Protein AF-A0A1B6JFP0-F1 (afdb_monomer_lite)

Radius of gyration: 13.02 Å; chains: 1; bounding box: 39×22×33 Å

Foldseek 3Di:
DADQALLQVRHHDDVLLLVLLVLLQLADLVLLLVLLQQLLCCVVVVHDRPLVVLCVSCVVSVDDSVSSVSNSVSSNSSVVSCVVSVPQLVRQLVVCVVSPHDSSSSNSNSVSD

Structure (mmCIF, N/CA/C/O backbone):
data_AF-A0A1B6JFP0-F1
#
_entry.id   AF-A0A1B6JFP0-F1
#
loop_
_atom_site.group_PDB
_atom_site.id
_atom_site.type_symbol
_atom_site.label_atom_id
_atom_site.label_alt_id
_atom_site.label_comp_id
_atom_site.label_asym_id
_atom_site.label_entity_id
_atom_site.label_seq_id
_atom_site.pdbx_PDB_ins_code
_atom_site.Cartn_x
_atom_site.Cartn_y
_atom_site.Cartn_z
_atom_site.occupancy
_atom_site.B_iso_or_equiv
_atom_site.auth_seq_id
_atom_site.auth_comp_id
_atom_site.auth_asym_id
_atom_site.auth_atom_id
_atom_site.pdbx_PDB_model_num
ATOM 1 N N . GLN A 1 1 ? 24.710 2.750 -1.574 1.00 44.94 1 GLN A N 1
ATOM 2 C CA . GLN A 1 1 ? 24.205 2.320 -2.895 1.00 44.94 1 GLN A CA 1
ATOM 3 C C . GLN A 1 1 ? 22.719 2.639 -2.912 1.00 44.94 1 GLN A C 1
ATOM 5 O O . GLN A 1 1 ? 22.019 2.133 -2.048 1.00 44.94 1 GLN A O 1
ATOM 10 N N . LYS A 1 2 ? 22.267 3.573 -3.759 1.00 53.44 2 LYS A N 1
ATOM 11 C CA . LYS A 1 2 ? 20.852 3.978 -3.807 1.00 53.44 2 LYS A CA 1
ATOM 12 C C . LYS A 1 2 ? 20.028 2.838 -4.404 1.00 53.44 2 LYS A C 1
ATOM 14 O O . LYS A 1 2 ? 20.329 2.410 -5.519 1.00 53.44 2 LYS A O 1
ATOM 19 N N . MET A 1 3 ? 19.068 2.314 -3.647 1.00 70.19 3 MET A N 1
ATOM 20 C CA . MET A 1 3 ? 18.131 1.314 -4.155 1.00 70.19 3 MET A CA 1
ATOM 21 C C . MET A 1 3 ? 17.095 2.052 -5.001 1.00 70.19 3 MET A C 1
ATOM 23 O O . MET A 1 3 ? 16.380 2.913 -4.499 1.00 70.19 3 MET A O 1
ATOM 27 N N . ARG A 1 4 ? 17.078 1.763 -6.301 1.00 81.12 4 ARG A N 1
ATOM 28 C CA . ARG A 1 4 ? 16.102 2.322 -7.238 1.00 81.12 4 ARG A CA 1
ATOM 29 C C . ARG A 1 4 ? 14.923 1.371 -7.321 1.00 81.12 4 ARG A C 1
ATOM 31 O O . ARG A 1 4 ? 15.130 0.193 -7.600 1.00 81.12 4 ARG A O 1
ATOM 38 N N . PHE A 1 5 ? 13.723 1.888 -7.096 1.00 88.88 5 PHE A N 1
ATOM 39 C CA . PHE A 1 5 ? 12.496 1.104 -7.133 1.00 88.88 5 PHE A CA 1
ATOM 40 C C . PHE A 1 5 ? 11.672 1.489 -8.354 1.00 88.88 5 PHE A C 1
ATOM 42 O O . PHE A 1 5 ? 11.393 2.666 -8.595 1.00 88.88 5 PHE A O 1
ATOM 49 N N . ARG A 1 6 ? 11.245 0.493 -9.123 1.00 87.88 6 ARG A N 1
ATOM 50 C CA . ARG A 1 6 ? 10.376 0.663 -10.284 1.00 87.88 6 ARG A CA 1
ATOM 51 C C . ARG A 1 6 ? 9.024 1.228 -9.887 1.00 87.88 6 ARG A C 1
ATOM 53 O O . ARG A 1 6 ? 8.510 2.073 -10.614 1.00 87.88 6 ARG A O 1
ATOM 60 N N . PHE A 1 7 ? 8.483 0.866 -8.718 1.00 90.12 7 PHE A N 1
ATOM 61 C CA . PHE A 1 7 ? 7.239 1.484 -8.235 1.00 90.12 7 PHE A CA 1
ATOM 62 C C . PHE A 1 7 ? 7.399 2.981 -7.929 1.00 90.12 7 PHE A C 1
ATOM 64 O O . PHE A 1 7 ? 6.408 3.700 -7.906 1.00 90.12 7 PHE A O 1
ATOM 71 N N . CYS A 1 8 ? 8.633 3.471 -7.775 1.00 89.12 8 CYS A N 1
ATOM 72 C CA . CYS A 1 8 ? 8.974 4.890 -7.657 1.00 89.12 8 CYS A CA 1
ATOM 73 C C . CYS A 1 8 ? 9.480 5.510 -8.975 1.00 89.12 8 CYS A C 1
ATOM 75 O O . CYS A 1 8 ? 9.954 6.645 -8.959 1.00 89.12 8 CYS A O 1
ATOM 77 N N . GLY A 1 9 ? 9.399 4.804 -10.109 1.00 87.06 9 GLY A N 1
ATOM 78 C CA . GLY A 1 9 ? 9.883 5.291 -11.406 1.00 87.06 9 GLY A CA 1
ATOM 79 C C . GLY A 1 9 ? 11.407 5.292 -11.516 1.00 87.06 9 GLY A C 1
ATOM 80 O O . GLY A 1 9 ? 11.990 6.280 -11.954 1.00 87.06 9 GLY A O 1
ATOM 81 N N . ASP A 1 10 ? 12.048 4.219 -11.039 1.00 87.62 10 ASP A N 1
ATOM 82 C CA . ASP A 1 10 ? 13.509 4.078 -10.921 1.00 87.62 10 ASP A CA 1
ATOM 83 C C . ASP A 1 10 ? 14.159 5.116 -9.978 1.00 87.62 10 ASP A C 1
ATOM 85 O O . ASP A 1 10 ? 15.374 5.344 -10.008 1.00 87.62 10 ASP A O 1
ATOM 89 N N . GLY A 1 11 ? 13.349 5.731 -9.111 1.00 85.62 11 GLY A N 1
ATOM 90 C CA . GLY A 1 11 ? 13.771 6.633 -8.042 1.00 85.62 11 GLY A CA 1
ATOM 91 C C . GLY A 1 11 ? 14.004 5.927 -6.704 1.00 85.62 11 GLY A C 1
ATOM 92 O O . GLY A 1 11 ? 13.738 4.734 -6.550 1.00 85.62 11 GLY A O 1
ATOM 93 N N . ASP A 1 12 ? 14.498 6.682 -5.722 1.00 87.69 12 ASP A N 1
ATOM 94 C CA . ASP A 1 12 ? 14.537 6.239 -4.325 1.00 87.69 12 ASP A CA 1
ATOM 95 C C . ASP A 1 12 ? 13.111 6.212 -3.736 1.00 87.69 12 ASP A C 1
ATOM 97 O O . ASP A 1 12 ? 12.255 7.022 -4.104 1.00 87.69 12 ASP A O 1
ATOM 101 N N . CYS A 1 13 ? 12.864 5.297 -2.795 1.00 88.12 13 CYS A N 1
ATOM 102 C CA . CYS A 1 13 ? 11.618 5.282 -2.027 1.00 88.12 13 CYS A CA 1
ATOM 103 C C . CYS A 1 13 ? 11.591 6.490 -1.072 1.00 88.12 13 CYS A C 1
ATOM 105 O O . CYS A 1 13 ? 12.572 6.691 -0.351 1.00 88.12 13 CYS A O 1
ATOM 107 N N . PRO A 1 14 ? 10.510 7.291 -1.030 1.00 89.56 14 PRO A N 1
ATOM 108 C CA . PRO A 1 14 ? 10.432 8.441 -0.134 1.00 89.56 14 PRO A CA 1
ATOM 109 C C . PRO A 1 14 ? 10.572 8.053 1.345 1.00 89.56 14 PRO A C 1
ATOM 111 O O . PRO A 1 14 ? 9.938 7.100 1.798 1.00 89.56 14 PRO A O 1
ATOM 114 N N . ASP A 1 15 ? 11.303 8.848 2.133 1.00 89.31 15 ASP A N 1
ATOM 115 C CA . ASP A 1 15 ? 11.527 8.573 3.564 1.00 89.31 15 ASP A CA 1
ATOM 116 C C . ASP A 1 15 ? 10.227 8.447 4.366 1.00 89.31 15 ASP A C 1
ATOM 118 O O . ASP A 1 15 ? 10.119 7.629 5.278 1.00 89.31 15 ASP A O 1
ATOM 122 N N . TRP A 1 16 ? 9.201 9.222 4.003 1.00 90.06 16 TRP A N 1
ATOM 123 C CA . TRP A 1 16 ? 7.901 9.151 4.665 1.00 90.06 16 TRP A CA 1
ATOM 124 C C . TRP A 1 16 ? 7.195 7.809 4.422 1.00 90.06 16 TRP A C 1
ATOM 126 O O . TRP A 1 16 ? 6.511 7.339 5.324 1.00 90.06 16 TRP A O 1
ATOM 136 N N . ILE A 1 17 ? 7.389 7.161 3.262 1.00 91.25 17 ILE A N 1
ATOM 137 C CA . ILE A 1 17 ? 6.887 5.800 3.007 1.00 91.25 17 ILE A CA 1
ATOM 138 C C . ILE A 1 17 ? 7.638 4.814 3.890 1.00 91.25 17 ILE A C 1
ATOM 140 O O . ILE A 1 17 ? 7.004 3.999 4.555 1.00 91.25 17 ILE A O 1
ATOM 144 N N . LEU A 1 18 ? 8.971 4.924 3.934 1.00 90.06 18 LEU A N 1
ATOM 145 C CA . LEU A 1 18 ? 9.825 4.064 4.754 1.00 90.06 18 LEU A CA 1
ATOM 146 C C . LEU A 1 18 ? 9.444 4.140 6.239 1.00 90.06 18 LEU A C 1
ATOM 148 O O . LEU A 1 18 ? 9.356 3.112 6.909 1.00 90.06 18 LEU A O 1
ATOM 152 N N . ALA A 1 19 ? 9.128 5.338 6.736 1.00 89.31 19 ALA A N 1
ATOM 153 C CA . ALA A 1 19 ? 8.646 5.536 8.099 1.00 89.31 19 ALA A CA 1
ATOM 154 C C . ALA A 1 19 ? 7.320 4.800 8.372 1.00 89.31 19 ALA A C 1
ATOM 156 O O . ALA A 1 19 ? 7.140 4.255 9.463 1.00 89.31 19 ALA A O 1
ATOM 157 N N . GLN A 1 20 ? 6.415 4.719 7.386 1.00 89.75 20 GLN A N 1
ATOM 158 C CA . GLN A 1 20 ? 5.125 4.036 7.548 1.00 89.75 20 GLN A CA 1
ATOM 159 C C . GLN A 1 20 ? 5.213 2.510 7.520 1.00 89.75 20 GLN A C 1
ATOM 161 O O . GLN A 1 20 ? 4.280 1.847 7.969 1.00 89.75 20 GLN A O 1
ATOM 166 N N . ILE A 1 21 ? 6.315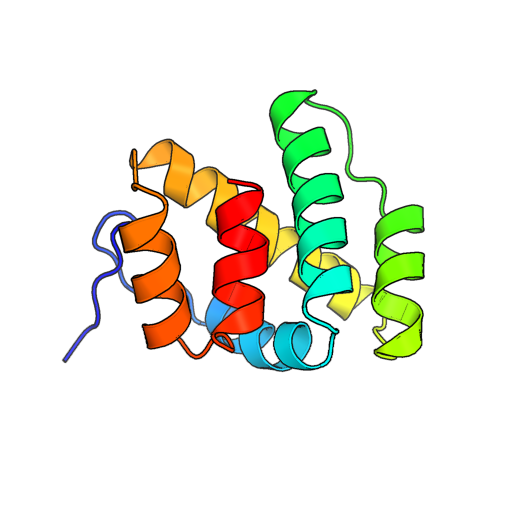 1.926 7.045 1.00 88.88 21 ILE A N 1
ATOM 167 C CA . ILE A 1 21 ? 6.471 0.465 6.966 1.00 88.88 21 ILE A CA 1
ATOM 168 C C . ILE A 1 21 ? 6.366 -0.173 8.351 1.00 88.88 21 ILE A C 1
ATOM 170 O O . ILE A 1 21 ? 5.648 -1.157 8.527 1.00 88.88 21 ILE A O 1
ATOM 174 N N . ASN A 1 22 ? 7.025 0.417 9.352 1.00 86.56 22 ASN A N 1
ATOM 175 C CA . ASN A 1 22 ? 6.975 -0.075 10.730 1.00 86.56 22 ASN A CA 1
ATOM 176 C C . ASN A 1 22 ? 5.564 0.022 11.320 1.00 86.56 22 ASN A C 1
ATOM 178 O O . ASN A 1 22 ? 5.117 -0.888 12.019 1.00 86.56 22 ASN A O 1
ATOM 182 N N . THR A 1 23 ? 4.841 1.096 11.004 1.00 89.88 23 THR A N 1
ATOM 183 C CA . THR A 1 23 ? 3.449 1.274 11.423 1.00 89.88 23 THR A CA 1
ATOM 184 C C . THR A 1 23 ? 2.565 0.204 10.787 1.00 89.88 23 THR A C 1
ATOM 186 O O . THR A 1 23 ? 1.901 -0.551 11.493 1.00 89.88 23 THR A O 1
ATOM 189 N N . LEU A 1 24 ? 2.642 0.043 9.465 1.00 88.25 24 LEU A N 1
ATOM 190 C CA . LEU A 1 24 ? 1.917 -0.971 8.697 1.00 88.25 24 LEU A CA 1
ATOM 191 C C . LEU A 1 24 ? 2.193 -2.405 9.171 1.00 88.25 24 LEU A C 1
ATOM 193 O O . LEU A 1 24 ? 1.269 -3.223 9.228 1.00 88.25 24 LEU A O 1
ATOM 197 N N . ALA A 1 25 ? 3.433 -2.703 9.562 1.00 88.25 25 ALA A N 1
ATOM 198 C CA . ALA A 1 25 ? 3.844 -4.010 10.069 1.00 88.25 25 ALA A CA 1
ATOM 199 C C . ALA A 1 25 ? 3.179 -4.392 11.407 1.00 88.25 25 ALA A C 1
ATOM 201 O O . ALA A 1 25 ? 3.094 -5.578 11.716 1.00 88.25 25 ALA A O 1
ATOM 202 N N . ARG A 1 26 ? 2.646 -3.427 12.177 1.00 90.06 26 ARG A N 1
ATOM 203 C CA . ARG A 1 26 ? 1.863 -3.699 13.404 1.00 90.06 26 ARG A CA 1
ATOM 204 C C . ARG A 1 26 ? 0.496 -4.324 13.111 1.00 90.06 26 ARG A C 1
ATOM 206 O O . ARG A 1 26 ? -0.125 -4.887 14.010 1.00 90.06 26 ARG A O 1
ATOM 213 N N . THR A 1 27 ? -0.006 -4.193 11.883 1.00 89.50 27 THR A N 1
ATOM 214 C CA . THR A 1 27 ? -1.280 -4.799 11.464 1.00 89.50 27 THR A CA 1
ATOM 215 C C . THR A 1 27 ? -1.079 -6.258 11.047 1.00 89.50 27 THR A C 1
ATOM 217 O O . THR A 1 27 ? 0.033 -6.669 10.734 1.00 89.50 27 THR A O 1
ATOM 220 N N . SER A 1 28 ? -2.139 -7.069 11.016 1.00 91.62 28 SER A N 1
ATOM 221 C CA . SER A 1 28 ? -2.049 -8.423 10.448 1.00 91.62 28 SER A CA 1
ATOM 222 C C . SER A 1 28 ? -2.062 -8.388 8.916 1.00 91.62 28 SER A C 1
ATOM 224 O O . SER A 1 28 ? -2.624 -7.472 8.315 1.00 91.62 28 SER A O 1
ATOM 226 N N . SER A 1 29 ? -1.529 -9.425 8.264 1.00 90.38 29 SER A N 1
ATOM 227 C CA . SER A 1 29 ? -1.545 -9.554 6.796 1.00 90.38 29 SER A CA 1
ATOM 228 C C . SER A 1 29 ? -2.968 -9.536 6.208 1.00 90.38 29 SER A C 1
ATOM 230 O O . SER A 1 29 ? -3.203 -8.971 5.139 1.00 90.38 29 SER A O 1
ATOM 232 N N . ILE A 1 30 ? -3.954 -10.067 6.942 1.00 92.94 30 ILE A N 1
ATOM 233 C CA . ILE A 1 30 ? -5.379 -10.002 6.574 1.00 92.94 30 ILE A CA 1
ATOM 234 C C . ILE A 1 30 ? -5.872 -8.550 6.572 1.00 92.94 30 ILE A C 1
ATOM 236 O O . ILE A 1 30 ? -6.516 -8.113 5.619 1.00 92.94 30 ILE A O 1
ATOM 240 N N . LYS A 1 31 ? -5.558 -7.784 7.622 1.00 92.88 31 LYS A N 1
ATOM 241 C CA . LYS A 1 31 ? -5.949 -6.372 7.729 1.00 92.88 31 LYS A CA 1
ATOM 242 C C . LYS A 1 31 ? -5.241 -5.508 6.699 1.00 92.88 31 LYS A C 1
ATOM 244 O O . LYS A 1 31 ? -5.889 -4.651 6.112 1.00 92.88 31 LYS A O 1
ATOM 249 N N . MET A 1 32 ? -3.967 -5.785 6.426 1.00 93.00 32 MET A N 1
ATOM 250 C CA . MET A 1 32 ? -3.227 -5.165 5.331 1.00 93.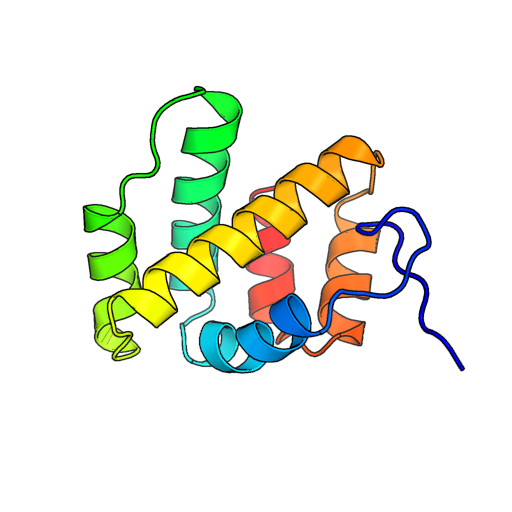00 32 MET A CA 1
ATOM 251 C C . MET A 1 32 ? -3.962 -5.353 4.000 1.00 93.00 32 MET A C 1
ATOM 253 O O . MET A 1 32 ? -4.227 -4.372 3.309 1.00 93.00 32 MET A O 1
ATOM 257 N N . LYS A 1 33 ? -4.379 -6.586 3.673 1.00 94.44 33 LYS A N 1
ATOM 258 C CA . LYS A 1 33 ? -5.164 -6.858 2.459 1.00 94.44 33 LYS A CA 1
ATOM 259 C C . LYS A 1 33 ? -6.456 -6.038 2.423 1.00 94.44 33 LYS A C 1
ATOM 261 O O . LYS A 1 33 ? -6.751 -5.408 1.413 1.00 94.44 33 LYS A O 1
ATOM 266 N N . LEU A 1 34 ? -7.221 -6.036 3.516 1.00 95.06 34 LEU A N 1
ATOM 267 C CA . LEU A 1 34 ? -8.493 -5.308 3.601 1.00 95.06 34 LEU A CA 1
ATOM 268 C C . LEU A 1 34 ? -8.298 -3.788 3.473 1.00 95.06 34 LEU A C 1
ATOM 270 O O . LEU A 1 34 ? -9.095 -3.130 2.812 1.00 95.06 34 LEU A O 1
ATOM 274 N N . LEU A 1 35 ? -7.238 -3.231 4.064 1.00 94.62 35 LEU A N 1
ATOM 275 C CA . LEU A 1 35 ? -6.876 -1.819 3.914 1.00 94.62 35 LEU A CA 1
ATOM 276 C C . LEU A 1 35 ? -6.509 -1.493 2.467 1.00 94.62 35 LEU A C 1
ATOM 278 O O . LEU A 1 35 ? -7.024 -0.522 1.920 1.00 94.62 35 LEU A O 1
ATOM 282 N N . CYS A 1 36 ? -5.693 -2.335 1.828 1.00 95.19 36 CYS A N 1
ATOM 283 C CA . CYS A 1 36 ? -5.364 -2.187 0.412 1.00 95.19 36 CYS A CA 1
ATOM 284 C C . CYS A 1 36 ? -6.626 -2.216 -0.456 1.00 95.19 36 CYS A C 1
ATOM 286 O O . CYS A 1 36 ? -6.734 -1.409 -1.366 1.00 95.19 36 CYS A O 1
ATOM 288 N N . GLN A 1 37 ? -7.605 -3.079 -0.155 1.00 95.38 37 GLN A N 1
ATOM 289 C CA . GLN A 1 37 ? -8.879 -3.120 -0.883 1.00 95.38 37 GLN A CA 1
ATOM 290 C C . GLN A 1 37 ? -9.689 -1.832 -0.723 1.00 95.38 37 GLN A C 1
ATOM 292 O O . GLN A 1 37 ? -10.210 -1.330 -1.710 1.00 95.38 37 GLN A O 1
ATOM 297 N N . VAL A 1 38 ? -9.769 -1.271 0.491 1.00 95.19 38 VAL A N 1
ATOM 298 C CA . VAL A 1 38 ? -10.446 0.022 0.721 1.00 95.19 38 VAL A CA 1
ATOM 299 C C . VAL A 1 38 ? -9.794 1.136 -0.098 1.00 95.19 38 VAL A C 1
ATOM 301 O O . VAL A 1 38 ? -10.490 1.972 -0.670 1.00 95.19 38 VAL A O 1
ATOM 304 N N . VAL A 1 39 ? -8.462 1.142 -0.163 1.00 96.00 39 VAL A N 1
ATOM 305 C CA . VAL A 1 39 ? -7.705 2.132 -0.932 1.00 96.00 39 VAL A CA 1
ATOM 306 C C . VAL A 1 39 ? -7.877 1.920 -2.436 1.00 96.00 39 VAL A C 1
ATOM 308 O O . VAL A 1 39 ? -8.201 2.864 -3.148 1.00 96.00 39 VAL A O 1
ATOM 311 N N . ALA A 1 40 ? -7.720 0.688 -2.919 1.00 94.75 40 ALA A N 1
ATOM 312 C CA . ALA A 1 40 ? -7.879 0.346 -4.328 1.00 94.75 40 ALA A CA 1
ATOM 313 C C . ALA A 1 40 ? -9.295 0.657 -4.836 1.00 94.75 40 ALA A C 1
ATOM 315 O O . ALA A 1 40 ? -9.439 1.234 -5.907 1.00 94.75 40 ALA A O 1
ATOM 316 N N . GLU A 1 41 ? -10.335 0.352 -4.055 1.00 94.25 41 GLU A N 1
ATOM 317 C CA . GLU A 1 41 ? -11.729 0.661 -4.402 1.00 94.25 41 GLU A CA 1
ATOM 318 C C . GLU A 1 41 ? -11.951 2.168 -4.572 1.00 94.25 41 GLU A C 1
ATOM 320 O O . GLU A 1 41 ? -12.605 2.582 -5.526 1.00 94.25 41 GLU A O 1
ATOM 325 N N . SER A 1 42 ? -11.357 2.986 -3.699 1.00 94.69 42 SER A N 1
ATOM 326 C CA . SER A 1 42 ? -11.405 4.449 -3.798 1.00 94.69 42 SER A CA 1
ATOM 327 C C . SER A 1 42 ? -10.659 4.983 -5.021 1.00 94.69 42 SER A C 1
ATOM 329 O O . SER A 1 42 ? -11.151 5.909 -5.661 1.00 94.69 42 SER A O 1
ATOM 331 N N . ILE A 1 43 ? -9.514 4.387 -5.375 1.00 93.56 43 ILE A N 1
ATOM 332 C CA . ILE A 1 43 ? -8.753 4.756 -6.578 1.00 93.56 43 ILE A CA 1
ATOM 333 C C . ILE A 1 43 ? -9.544 4.400 -7.843 1.00 93.56 43 ILE A C 1
ATOM 335 O O . ILE A 1 43 ? -9.669 5.231 -8.735 1.00 93.56 43 ILE A O 1
ATOM 339 N N . VAL A 1 44 ? -10.085 3.180 -7.922 1.00 93.69 44 VAL A N 1
ATOM 340 C CA . VAL A 1 44 ? -10.774 2.666 -9.119 1.00 93.69 44 VAL A CA 1
ATOM 341 C C . VAL A 1 44 ? -12.157 3.287 -9.301 1.00 93.69 44 VAL A C 1
ATOM 343 O O . VAL A 1 44 ? -12.555 3.565 -10.426 1.00 93.69 44 VAL A O 1
ATOM 346 N N . SER A 1 45 ? -12.896 3.502 -8.211 1.00 92.81 45 SER A N 1
ATOM 347 C CA . SER A 1 45 ? -14.252 4.068 -8.261 1.00 92.81 45 SER A CA 1
ATOM 348 C C . SER A 1 45 ? -14.260 5.597 -8.227 1.00 92.81 45 SER A C 1
ATOM 350 O O . SER A 1 45 ? -15.333 6.194 -8.250 1.00 92.81 45 SER A O 1
ATOM 352 N N . GLU A 1 46 ? -13.086 6.227 -8.106 1.00 90.25 46 GLU A N 1
ATOM 353 C CA . GLU A 1 46 ? -12.914 7.679 -7.948 1.00 90.25 46 GLU A CA 1
ATOM 354 C C . GLU A 1 46 ? -13.756 8.266 -6.795 1.00 90.25 46 GLU A C 1
ATOM 356 O O . GLU A 1 46 ? -14.171 9.426 -6.802 1.00 90.25 46 GLU A O 1
ATOM 361 N N . THR A 1 47 ? -14.016 7.454 -5.766 1.00 91.56 47 THR A N 1
ATOM 362 C CA . THR A 1 47 ? -14.789 7.837 -4.579 1.00 91.56 47 THR A CA 1
ATOM 363 C C . THR A 1 47 ? -13.870 8.206 -3.421 1.00 91.56 47 THR A C 1
ATOM 365 O O . THR A 1 47 ? -12.777 7.648 -3.311 1.00 91.56 47 THR A O 1
ATOM 368 N N . PRO A 1 48 ? -14.300 9.069 -2.484 1.00 92.06 48 PRO A N 1
ATOM 369 C CA . PRO A 1 48 ? -13.519 9.364 -1.287 1.00 92.06 48 PRO A CA 1
ATOM 370 C C . PRO A 1 48 ? -13.229 8.103 -0.458 1.00 92.06 48 PRO A C 1
ATOM 372 O O . PRO A 1 48 ? -14.073 7.216 -0.326 1.00 92.06 48 PRO A O 1
ATOM 375 N N . ILE A 1 49 ? -12.033 8.046 0.136 1.00 93.56 49 ILE A N 1
ATOM 376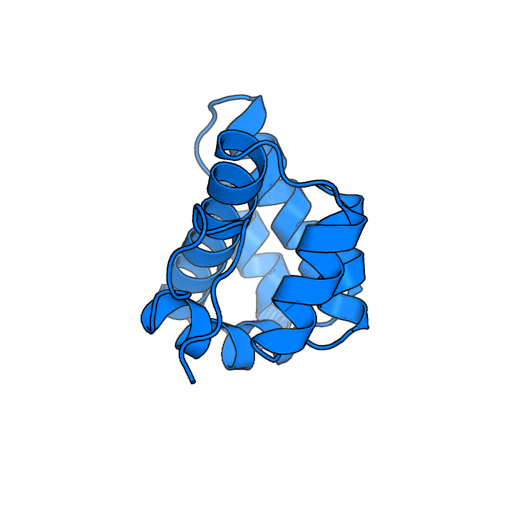 C CA . ILE A 1 49 ? -11.621 6.942 1.011 1.00 93.56 49 ILE A CA 1
ATOM 377 C C . ILE A 1 49 ? -12.587 6.816 2.192 1.00 93.56 49 ILE A C 1
ATOM 379 O O . ILE A 1 49 ? -12.847 7.780 2.917 1.00 93.56 49 ILE A O 1
ATOM 383 N N . ASN A 1 50 ? -13.040 5.590 2.455 1.00 93.31 50 ASN A N 1
ATOM 384 C CA . ASN A 1 50 ? -13.816 5.277 3.648 1.00 93.31 50 ASN A CA 1
ATOM 385 C C . ASN A 1 50 ? -12.903 5.178 4.888 1.00 93.31 50 ASN A C 1
ATOM 387 O O . ASN A 1 50 ? -12.476 4.092 5.298 1.00 93.31 50 ASN A O 1
ATOM 391 N N . TYR A 1 51 ? -12.607 6.331 5.493 1.00 92.44 51 TYR A N 1
ATOM 392 C CA . TYR A 1 51 ? -11.777 6.420 6.698 1.00 92.44 51 TYR A CA 1
ATOM 393 C C . TYR A 1 51 ? -12.407 5.745 7.920 1.00 92.44 51 TYR A C 1
ATOM 395 O O . TYR A 1 51 ? -11.676 5.233 8.766 1.00 92.44 51 TYR A O 1
ATOM 403 N N . GLU A 1 52 ? -13.737 5.670 8.013 1.00 92.50 52 GLU A N 1
ATOM 404 C CA . GLU A 1 52 ? -14.406 4.940 9.098 1.00 92.50 52 GLU A CA 1
ATOM 405 C C . GLU A 1 52 ? -14.083 3.443 9.045 1.00 92.50 52 GLU A C 1
ATOM 407 O O . GLU A 1 52 ? -13.767 2.823 10.065 1.00 92.50 52 GLU A O 1
ATOM 412 N N . LYS A 1 53 ? -14.110 2.858 7.842 1.00 93.06 53 LYS A N 1
ATOM 413 C CA . LYS A 1 53 ? -13.726 1.463 7.612 1.00 93.06 53 LYS A CA 1
ATOM 414 C C . LYS A 1 53 ? -12.231 1.262 7.851 1.00 93.06 53 LYS A C 1
ATOM 416 O O . LYS A 1 53 ? -11.866 0.300 8.522 1.00 93.06 53 LYS A O 1
ATOM 421 N N . ALA A 1 54 ? -11.378 2.176 7.383 1.00 93.69 54 ALA A N 1
ATOM 422 C CA . ALA A 1 54 ? -9.938 2.116 7.645 1.00 93.69 54 ALA A CA 1
ATOM 423 C C . ALA A 1 54 ? -9.627 2.144 9.155 1.00 93.69 54 ALA A C 1
ATOM 425 O O . ALA A 1 54 ? -8.910 1.271 9.639 1.00 93.69 54 ALA A O 1
ATOM 426 N N . LYS A 1 55 ? -10.251 3.056 9.916 1.00 93.00 55 LYS A N 1
ATOM 427 C CA . LYS A 1 55 ? -10.103 3.173 11.379 1.00 93.00 55 LYS A CA 1
ATOM 428 C C . LYS A 1 55 ? -10.557 1.908 12.115 1.00 93.00 55 LYS A C 1
ATOM 430 O O . LYS A 1 55 ? -9.902 1.472 13.057 1.00 93.00 55 LYS A O 1
ATOM 435 N N . LYS A 1 56 ? -11.645 1.270 11.666 1.00 92.56 56 LYS A N 1
ATOM 436 C CA . LYS A 1 56 ? -12.092 -0.033 12.198 1.00 92.56 56 LYS A CA 1
ATOM 437 C C . LYS A 1 56 ? -11.108 -1.165 11.894 1.00 92.56 56 LYS A C 1
ATOM 439 O O . LYS A 1 56 ? -10.945 -2.069 12.703 1.00 92.56 56 LYS A O 1
ATOM 444 N N . LEU A 1 57 ? -10.448 -1.144 10.738 1.00 92.19 57 LEU A N 1
ATOM 445 C CA . LEU A 1 57 ? -9.462 -2.167 10.380 1.00 92.19 57 LEU A CA 1
ATOM 446 C C . LEU A 1 57 ? -8.159 -2.009 11.171 1.00 92.19 57 LEU A C 1
ATOM 448 O O . LEU A 1 57 ? -7.534 -3.013 11.516 1.00 92.19 57 LEU A O 1
ATOM 452 N N . THR A 1 58 ? -7.767 -0.783 11.513 1.00 91.62 58 THR A N 1
ATOM 453 C CA . THR A 1 58 ? -6.531 -0.483 12.253 1.00 91.62 58 THR A CA 1
ATOM 454 C C . THR A 1 58 ? -6.708 -0.415 13.772 1.00 91.62 58 THR A C 1
ATOM 456 O O . THR A 1 58 ? -5.712 -0.318 14.488 1.00 91.62 58 THR A O 1
ATOM 459 N N . SER A 1 59 ? -7.934 -0.529 14.296 1.00 89.00 59 SER A N 1
ATOM 460 C CA . SER A 1 59 ? -8.217 -0.380 15.732 1.00 89.00 59 SER A CA 1
ATOM 461 C C . SER A 1 59 ? -7.442 -1.360 16.617 1.00 89.00 59 SER A C 1
ATOM 463 O O . SER A 1 59 ? -6.878 -0.943 17.625 1.00 89.00 59 SER A O 1
ATOM 465 N N . ASP A 1 60 ? -7.329 -2.640 16.235 1.00 86.12 60 ASP A N 1
ATOM 466 C CA . ASP A 1 60 ? -6.544 -3.615 17.021 1.00 86.12 60 ASP A CA 1
ATOM 467 C C . ASP A 1 60 ? -5.040 -3.313 17.020 1.00 86.12 60 ASP A C 1
ATOM 469 O O . ASP A 1 60 ? -4.331 -3.698 17.946 1.00 86.12 60 ASP A O 1
ATOM 473 N N . ALA A 1 61 ? -4.548 -2.600 16.002 1.00 88.88 61 ALA A N 1
ATOM 474 C CA . ALA A 1 61 ? -3.163 -2.145 15.953 1.00 88.88 61 ALA A CA 1
ATOM 475 C C . ALA A 1 61 ? -2.949 -0.851 16.758 1.00 88.88 61 ALA A C 1
ATOM 477 O O . ALA A 1 61 ? -1.810 -0.400 16.864 1.00 88.88 61 ALA A O 1
ATOM 478 N N . LYS A 1 62 ? -4.011 -0.290 17.362 1.00 88.38 62 LYS A N 1
ATOM 479 C CA . LYS A 1 62 ? -4.021 0.958 18.143 1.00 88.38 62 LYS A CA 1
ATOM 480 C C . LYS A 1 62 ? -3.512 2.160 17.347 1.00 88.38 62 LYS A C 1
ATOM 482 O O . LYS A 1 62 ? -2.675 2.898 17.854 1.00 88.38 62 LYS A O 1
ATOM 487 N N . PHE A 1 63 ? -3.972 2.307 16.105 1.00 91.31 63 PHE A N 1
ATOM 488 C CA . PHE A 1 63 ? -3.616 3.480 15.309 1.00 91.31 63 PHE A CA 1
ATOM 489 C C . PHE A 1 63 ? -4.410 4.704 15.759 1.00 91.31 63 PHE A C 1
ATOM 491 O O . PHE A 1 63 ? -5.632 4.616 15.928 1.00 91.31 63 PHE A O 1
ATOM 498 N N . ASP A 1 64 ? -3.735 5.838 15.895 1.00 91.69 64 ASP A N 1
ATOM 499 C CA . ASP A 1 64 ? -4.395 7.141 15.973 1.00 91.69 64 ASP A CA 1
ATOM 500 C C . ASP A 1 64 ? -4.844 7.647 14.587 1.00 91.69 64 ASP A C 1
ATOM 502 O O . ASP A 1 64 ? -4.657 7.000 13.553 1.00 91.69 64 ASP A O 1
ATOM 506 N N . GLU A 1 65 ? -5.546 8.782 14.552 1.00 90.31 65 GLU A N 1
ATOM 507 C CA . GLU A 1 65 ? -6.124 9.300 13.305 1.00 90.31 65 GLU A CA 1
ATOM 508 C C . GLU A 1 65 ? -5.069 9.715 12.281 1.00 90.31 65 GLU A C 1
ATOM 510 O O . GLU A 1 65 ? -5.304 9.572 11.077 1.00 90.31 65 GLU A O 1
ATOM 515 N N . ASP A 1 66 ? -3.915 10.189 12.742 1.00 91.88 66 ASP A N 1
ATOM 516 C CA . ASP A 1 66 ? -2.802 10.560 11.879 1.00 91.88 66 ASP A CA 1
ATOM 517 C C . ASP A 1 66 ? -2.113 9.311 11.323 1.00 91.88 66 ASP A C 1
ATOM 519 O O . ASP A 1 66 ? -1.877 9.239 10.116 1.00 91.88 66 ASP A O 1
ATOM 523 N N . GLU A 1 67 ? -1.907 8.273 12.139 1.00 92.56 67 GLU A N 1
ATOM 524 C CA . GLU A 1 67 ? -1.394 6.973 11.684 1.00 92.56 67 GLU A CA 1
ATOM 525 C C . GLU A 1 67 ? -2.308 6.315 10.636 1.00 92.56 67 GLU A C 1
ATOM 527 O O . GLU A 1 67 ? -1.823 5.748 9.648 1.00 92.56 67 GLU A O 1
ATOM 532 N N . VAL A 1 68 ? -3.634 6.413 10.798 1.00 93.62 68 VAL A N 1
ATOM 533 C CA . VAL A 1 68 ? -4.596 5.910 9.800 1.00 93.62 68 VAL A CA 1
ATOM 534 C C . VAL A 1 68 ? -4.463 6.668 8.483 1.00 93.62 68 VAL A C 1
ATOM 536 O O . VAL A 1 68 ? -4.363 6.042 7.425 1.00 93.62 68 VAL A O 1
ATOM 539 N N . LYS A 1 69 ? -4.437 8.004 8.524 1.00 93.19 69 LYS A N 1
ATOM 540 C CA . LYS A 1 69 ? -4.294 8.835 7.318 1.00 93.19 69 LYS A CA 1
ATOM 541 C C . LYS A 1 69 ? -2.956 8.602 6.626 1.00 93.19 69 LYS A C 1
ATOM 543 O O . LYS A 1 69 ? -2.921 8.473 5.402 1.00 93.19 69 LYS A O 1
ATOM 548 N N . ALA A 1 70 ? -1.874 8.506 7.391 1.00 93.12 70 ALA A N 1
ATOM 549 C CA . ALA A 1 70 ? -0.541 8.249 6.867 1.00 93.12 70 ALA A CA 1
ATOM 550 C C . ALA A 1 70 ? -0.449 6.866 6.207 1.00 93.12 70 ALA A C 1
ATOM 552 O O . ALA A 1 70 ? 0.068 6.746 5.097 1.00 93.12 70 ALA A O 1
ATOM 553 N N . THR A 1 71 ? -1.036 5.843 6.831 1.00 92.62 71 THR A N 1
ATOM 554 C CA . THR A 1 71 ? -1.135 4.487 6.274 1.00 92.62 71 THR A CA 1
ATOM 555 C C . THR A 1 71 ? -1.908 4.460 4.961 1.00 92.62 71 THR A C 1
ATOM 557 O O . THR A 1 71 ? -1.419 3.925 3.967 1.00 92.62 71 THR A O 1
ATOM 560 N N . VAL A 1 72 ? -3.102 5.058 4.935 1.00 94.25 72 VAL A N 1
ATOM 561 C CA . VAL A 1 72 ? -3.913 5.169 3.715 1.00 94.25 72 VAL A CA 1
ATOM 562 C C . VAL A 1 72 ? -3.115 5.873 2.621 1.00 94.25 72 VAL A C 1
ATOM 564 O O . VAL A 1 72 ? -3.042 5.375 1.504 1.00 94.25 72 VAL A O 1
ATOM 567 N N . SER A 1 73 ? -2.457 6.985 2.951 1.00 94.62 73 SER A N 1
ATOM 568 C CA . SER A 1 73 ? -1.665 7.766 1.996 1.00 94.62 73 SER A CA 1
ATOM 569 C C . SER A 1 73 ? -0.484 6.970 1.437 1.00 94.62 73 SER A C 1
ATOM 571 O O . SER A 1 73 ? -0.208 7.042 0.240 1.00 94.62 73 SER A O 1
ATOM 573 N N . ALA A 1 74 ? 0.187 6.174 2.276 1.00 94.62 74 ALA A N 1
ATOM 574 C CA . ALA A 1 74 ? 1.281 5.308 1.854 1.00 94.62 74 ALA A CA 1
ATOM 575 C C . ALA A 1 74 ? 0.801 4.218 0.888 1.00 94.62 74 ALA A C 1
ATOM 577 O O . ALA A 1 74 ? 1.399 4.028 -0.169 1.00 94.62 74 ALA A O 1
ATOM 578 N N . LEU A 1 75 ? -0.309 3.546 1.209 1.00 95.12 75 LEU A N 1
ATOM 579 C CA . LEU A 1 75 ? -0.905 2.532 0.337 1.00 95.12 75 LEU A CA 1
ATOM 580 C C . LEU A 1 75 ? -1.371 3.132 -0.994 1.00 95.12 75 LEU A C 1
ATOM 582 O O . LEU A 1 75 ? -1.081 2.565 -2.045 1.00 95.12 75 LEU A O 1
ATOM 586 N N . THR A 1 76 ? -2.020 4.300 -0.964 1.00 95.06 76 THR A N 1
ATOM 587 C CA . THR A 1 76 ? -2.435 5.019 -2.176 1.00 95.06 76 THR A CA 1
ATOM 588 C C . THR A 1 76 ? -1.232 5.350 -3.046 1.00 95.06 76 THR A C 1
ATOM 590 O O . THR A 1 76 ? -1.256 5.112 -4.250 1.00 95.06 76 THR A O 1
ATOM 593 N N . TYR A 1 77 ? -0.155 5.867 -2.450 1.00 94.56 77 TYR A N 1
ATOM 594 C CA . TYR A 1 77 ? 1.061 6.185 -3.188 1.00 94.56 77 TYR A CA 1
ATOM 595 C C . TYR A 1 77 ? 1.679 4.942 -3.830 1.00 94.56 77 TYR A C 1
ATOM 597 O O . TYR A 1 77 ? 2.013 4.988 -5.012 1.00 94.56 77 TYR A O 1
ATOM 605 N N . ILE A 1 78 ? 1.806 3.839 -3.086 1.00 94.31 78 ILE A N 1
ATOM 606 C CA . ILE A 1 78 ? 2.382 2.587 -3.591 1.00 94.31 78 ILE A CA 1
ATOM 607 C C . ILE A 1 78 ? 1.555 2.055 -4.767 1.00 94.31 78 ILE A C 1
ATOM 609 O O . ILE A 1 78 ? 2.118 1.813 -5.832 1.00 94.31 78 ILE A O 1
ATOM 613 N N . LEU A 1 79 ? 0.234 1.917 -4.600 1.00 94.75 79 LEU A N 1
ATOM 614 C CA . LEU A 1 79 ? -0.657 1.359 -5.625 1.00 94.75 79 LEU A CA 1
ATOM 615 C C . LEU A 1 79 ? -0.705 2.241 -6.879 1.00 94.75 79 LEU A C 1
ATOM 617 O O . LEU A 1 79 ? -0.496 1.752 -7.988 1.00 94.75 79 LEU A O 1
ATOM 621 N N . THR A 1 80 ? -0.907 3.550 -6.711 1.00 94.44 80 THR A N 1
ATOM 622 C CA . THR A 1 80 ? -0.987 4.487 -7.838 1.00 94.44 80 THR A CA 1
ATOM 623 C C . THR A 1 80 ? 0.353 4.628 -8.552 1.00 94.44 80 THR A C 1
ATOM 625 O O . THR A 1 80 ? 0.383 4.707 -9.778 1.00 94.44 80 THR A O 1
ATOM 628 N N . SER A 1 81 ? 1.476 4.636 -7.826 1.00 94.25 81 SER A N 1
ATOM 629 C CA . SER A 1 81 ? 2.796 4.751 -8.457 1.00 94.25 81 SER A CA 1
ATOM 630 C C . SER A 1 81 ? 3.187 3.460 -9.176 1.00 94.25 81 SER A C 1
ATOM 632 O O . SER A 1 81 ? 3.639 3.523 -10.317 1.00 94.25 81 SER A O 1
ATOM 634 N N . ALA A 1 82 ? 2.931 2.291 -8.577 1.00 94.50 82 ALA A N 1
ATOM 635 C CA . ALA A 1 82 ? 3.131 1.005 -9.242 1.00 94.50 82 ALA A CA 1
ATOM 636 C C . ALA A 1 82 ? 2.325 0.916 -10.548 1.00 94.50 82 ALA A C 1
ATOM 638 O O . ALA A 1 82 ? 2.898 0.597 -11.592 1.00 94.50 82 ALA A O 1
ATOM 639 N N . ALA A 1 83 ? 1.041 1.298 -10.509 1.00 93.56 83 ALA A N 1
ATOM 640 C CA . ALA A 1 83 ? 0.173 1.318 -11.685 1.00 93.56 83 ALA A CA 1
ATOM 641 C C . ALA A 1 83 ? 0.675 2.310 -12.744 1.00 93.56 83 ALA A C 1
ATOM 643 O O . ALA A 1 83 ? 0.791 1.966 -13.920 1.00 93.56 83 ALA A O 1
ATOM 644 N N . LYS A 1 84 ? 1.045 3.529 -12.326 1.00 94.25 84 LYS A N 1
ATOM 645 C CA . LYS A 1 84 ? 1.571 4.583 -13.206 1.00 94.25 84 LYS A CA 1
ATOM 646 C C . LYS A 1 84 ? 2.823 4.145 -13.968 1.00 94.25 84 LYS A C 1
ATOM 648 O O . LYS A 1 84 ? 2.973 4.503 -15.133 1.00 94.25 84 LYS A O 1
ATOM 653 N N . TYR A 1 85 ? 3.719 3.404 -13.320 1.00 94.00 85 TYR A N 1
ATOM 654 C CA . TYR A 1 85 ? 4.959 2.919 -13.932 1.00 94.00 85 TYR A CA 1
ATOM 655 C C . TYR A 1 85 ? 4.833 1.511 -14.539 1.00 94.00 85 TYR A C 1
ATOM 657 O O . TYR A 1 85 ? 5.835 0.953 -14.984 1.00 94.00 85 TYR A O 1
ATOM 665 N N . GLY A 1 86 ? 3.626 0.932 -14.583 1.00 92.31 86 GLY A N 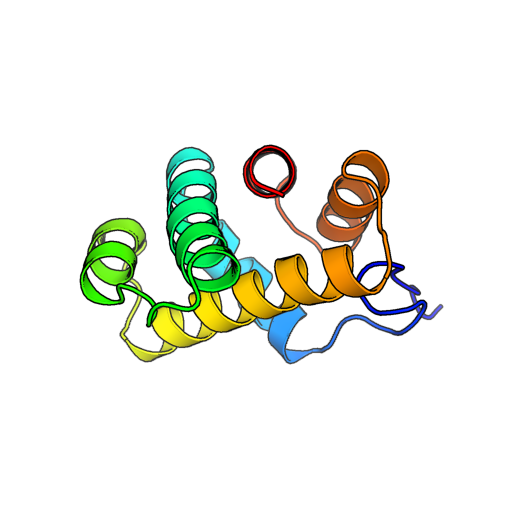1
ATOM 666 C CA . GLY A 1 86 ? 3.382 -0.379 -15.190 1.00 92.31 86 GLY A CA 1
ATOM 667 C C . GLY A 1 86 ? 4.156 -1.513 -14.514 1.00 92.31 86 GLY A C 1
ATOM 668 O O . GLY A 1 86 ? 4.637 -2.433 -15.179 1.00 92.31 86 GLY A O 1
ATOM 669 N N . VAL A 1 87 ? 4.339 -1.434 -13.196 1.00 94.31 87 VAL A N 1
ATOM 670 C CA . VAL A 1 87 ? 5.130 -2.411 -12.444 1.00 94.31 87 VAL A CA 1
ATOM 671 C C . VAL A 1 87 ? 4.340 -3.705 -12.301 1.00 94.31 87 VAL A C 1
ATOM 673 O O . VAL A 1 87 ? 3.181 -3.684 -11.913 1.00 94.31 87 VAL A O 1
ATOM 676 N N . SER A 1 88 ? 4.947 -4.854 -12.591 1.00 94.19 88 SER A N 1
ATOM 677 C CA . SER A 1 88 ? 4.296 -6.152 -12.365 1.00 94.19 88 SER A CA 1
ATOM 678 C C . SER A 1 88 ? 4.208 -6.487 -10.873 1.00 94.19 88 SER A C 1
ATOM 680 O O . SER A 1 88 ? 5.148 -6.181 -10.134 1.00 94.19 88 SER A O 1
ATOM 682 N N . GLU A 1 89 ? 3.186 -7.242 -10.470 1.00 92.81 89 GLU A N 1
ATOM 683 C CA . GLU A 1 89 ? 2.998 -7.748 -9.101 1.00 92.81 89 GLU A CA 1
ATOM 684 C C . GLU A 1 89 ? 4.282 -8.353 -8.496 1.00 92.81 89 GLU A C 1
ATOM 686 O O . GLU A 1 89 ? 4.694 -7.998 -7.393 1.00 92.81 89 GLU A O 1
ATOM 691 N N . ALA A 1 90 ? 4.969 -9.228 -9.240 1.00 92.12 90 ALA A N 1
ATOM 692 C CA . ALA A 1 90 ? 6.174 -9.907 -8.762 1.00 92.12 90 ALA A CA 1
ATOM 693 C C . ALA A 1 90 ? 7.323 -8.934 -8.440 1.00 92.12 90 ALA A C 1
ATOM 695 O O . ALA A 1 90 ? 8.061 -9.132 -7.474 1.00 92.12 90 ALA A O 1
ATOM 696 N N . ILE A 1 91 ? 7.475 -7.874 -9.239 1.00 93.25 91 ILE A N 1
ATOM 697 C CA . ILE A 1 91 ? 8.475 -6.828 -8.999 1.00 93.25 91 ILE A CA 1
ATOM 698 C C . ILE A 1 91 ? 8.065 -6.002 -7.786 1.00 93.25 91 ILE A C 1
ATOM 700 O O . ILE A 1 91 ? 8.874 -5.849 -6.875 1.00 93.25 91 ILE A O 1
ATOM 704 N N . LEU A 1 92 ? 6.811 -5.545 -7.733 1.00 94.19 92 LEU A N 1
ATOM 705 C CA . LEU A 1 92 ? 6.295 -4.767 -6.609 1.00 94.19 92 LEU A CA 1
ATOM 706 C C . LEU A 1 92 ? 6.486 -5.519 -5.283 1.00 94.19 92 LEU A C 1
ATOM 708 O O . LEU A 1 92 ? 7.022 -4.967 -4.327 1.00 94.19 92 LEU A O 1
ATOM 712 N N . CYS A 1 93 ? 6.151 -6.811 -5.241 1.00 93.75 93 CYS A N 1
ATOM 713 C CA . CYS A 1 93 ? 6.315 -7.642 -4.049 1.00 93.75 93 CYS A CA 1
ATOM 714 C C . CYS A 1 93 ? 7.780 -7.758 -3.601 1.00 93.75 93 CYS A C 1
ATOM 716 O O . CYS A 1 93 ? 8.057 -7.818 -2.399 1.00 93.75 93 CYS A O 1
ATOM 718 N N . ASN A 1 94 ? 8.721 -7.829 -4.546 1.00 92.69 94 ASN A N 1
ATOM 719 C CA . ASN A 1 94 ? 10.152 -7.883 -4.248 1.00 92.69 94 ASN A CA 1
ATOM 720 C C . ASN A 1 94 ? 10.677 -6.533 -3.751 1.00 92.69 94 ASN A C 1
ATOM 722 O O . ASN A 1 94 ? 11.438 -6.492 -2.788 1.00 92.69 94 ASN A O 1
ATOM 726 N N . GLU A 1 95 ? 10.256 -5.434 -4.373 1.00 93.50 95 GLU A N 1
ATOM 727 C CA . GLU A 1 95 ? 10.657 -4.078 -3.991 1.00 93.50 95 GLU A CA 1
ATOM 728 C C . GLU A 1 95 ? 10.133 -3.701 -2.603 1.00 93.50 95 GLU A C 1
ATOM 730 O O . GLU A 1 95 ? 10.894 -3.198 -1.779 1.00 93.50 95 GLU A O 1
ATOM 735 N N . LEU A 1 96 ? 8.879 -4.046 -2.294 1.00 93.00 96 LEU A N 1
ATOM 736 C CA . LEU A 1 96 ? 8.297 -3.865 -0.962 1.00 93.00 96 LEU A CA 1
ATOM 737 C C . LEU A 1 96 ? 9.098 -4.612 0.117 1.00 93.00 96 LEU A C 1
ATOM 739 O O . LEU A 1 96 ? 9.370 -4.062 1.183 1.00 93.00 96 LEU A O 1
ATOM 743 N N . GLN A 1 97 ? 9.531 -5.846 -0.159 1.00 91.56 97 GLN A N 1
ATOM 744 C CA . GLN A 1 97 ? 10.378 -6.601 0.772 1.00 91.56 97 GLN A CA 1
ATOM 745 C C . GLN A 1 97 ? 11.758 -5.953 0.961 1.00 91.56 97 GLN A C 1
ATOM 747 O O . GLN A 1 97 ? 12.262 -5.926 2.081 1.00 91.56 97 GLN A O 1
ATOM 752 N N . GLN A 1 98 ? 12.354 -5.391 -0.097 1.00 91.00 98 GLN A N 1
ATOM 753 C CA . GLN A 1 98 ? 13.652 -4.705 -0.017 1.00 91.00 98 GLN A CA 1
ATOM 754 C C . GLN A 1 98 ? 13.605 -3.438 0.847 1.00 91.00 98 GLN A C 1
ATOM 756 O O . GLN A 1 98 ? 14.587 -3.133 1.518 1.00 91.00 98 GLN A O 1
ATOM 761 N N . ILE A 1 99 ? 12.472 -2.725 0.870 1.00 89.88 99 ILE A N 1
ATOM 762 C CA . ILE A 1 99 ? 12.282 -1.549 1.737 1.00 89.88 99 ILE A CA 1
ATOM 763 C C . ILE A 1 99 ? 11.865 -1.905 3.171 1.00 89.88 99 ILE A C 1
ATOM 765 O O . ILE A 1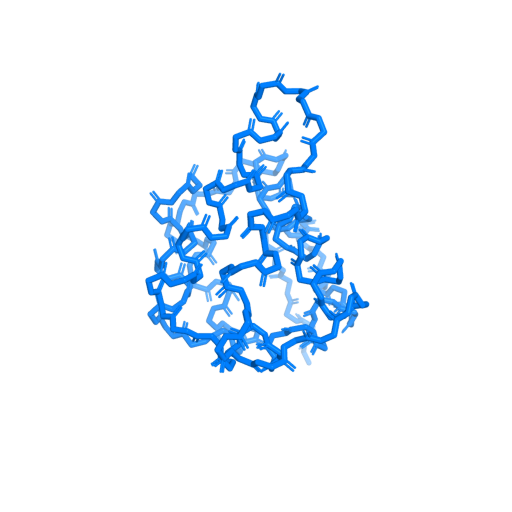 99 ? 11.778 -1.015 4.011 1.00 89.88 99 ILE A O 1
ATOM 769 N N . GLY A 1 100 ? 11.635 -3.187 3.472 1.00 90.19 100 GLY A N 1
ATOM 770 C CA . GLY A 1 100 ? 11.366 -3.672 4.828 1.00 90.19 100 GLY A CA 1
ATOM 771 C C . GLY A 1 100 ? 9.922 -4.090 5.106 1.00 90.19 100 GLY A C 1
ATOM 772 O O . GLY A 1 100 ? 9.596 -4.347 6.265 1.00 90.19 100 GLY A O 1
ATOM 773 N N . PHE A 1 101 ? 9.045 -4.191 4.097 1.00 91.25 101 PHE A N 1
ATOM 774 C CA . PHE A 1 101 ? 7.736 -4.806 4.334 1.00 91.25 101 PHE A CA 1
ATOM 775 C C . PHE A 1 101 ? 7.910 -6.267 4.760 1.00 91.25 101 PHE A C 1
ATOM 777 O O . PHE A 1 101 ? 8.648 -7.016 4.108 1.00 91.25 101 PHE A O 1
ATOM 784 N N . PRO A 1 102 ? 7.158 -6.727 5.777 1.00 91.50 102 PRO A N 1
ATOM 785 C CA . PRO A 1 102 ? 7.027 -8.150 6.029 1.00 91.50 102 PRO A CA 1
ATOM 786 C C . PRO A 1 102 ? 6.537 -8.859 4.764 1.00 91.50 102 PRO A C 1
ATOM 788 O O . PRO A 1 102 ? 5.640 -8.373 4.069 1.00 91.50 102 PRO A O 1
ATOM 791 N N . ARG A 1 103 ? 7.106 -10.032 4.473 1.00 90.56 103 ARG A N 1
ATOM 792 C CA . ARG A 1 103 ? 6.799 -10.795 3.253 1.00 90.56 103 ARG A CA 1
ATOM 793 C C . ARG A 1 103 ? 5.299 -11.020 3.063 1.00 90.56 103 ARG A C 1
ATOM 795 O O . ARG A 1 103 ? 4.788 -10.849 1.961 1.00 90.56 103 ARG A O 1
ATOM 802 N N . GLU A 1 104 ? 4.595 -11.369 4.134 1.00 93.12 104 GLU A N 1
ATOM 803 C CA . GLU A 1 104 ? 3.151 -11.616 4.103 1.00 93.12 104 GLU A CA 1
ATOM 804 C C . GLU A 1 104 ? 2.347 -10.355 3.766 1.00 93.12 104 GLU A C 1
ATOM 806 O O . GLU A 1 104 ? 1.369 -10.424 3.025 1.00 93.12 104 GLU A O 1
ATOM 811 N N . HIS A 1 105 ? 2.770 -9.195 4.269 1.00 92.56 105 HIS A N 1
ATOM 812 C CA . HIS A 1 105 ? 2.132 -7.906 3.999 1.00 92.56 105 HIS A CA 1
ATOM 813 C C . HIS A 1 105 ? 2.369 -7.461 2.561 1.00 92.56 105 HIS A C 1
ATOM 815 O O . HIS A 1 105 ? 1.428 -7.027 1.901 1.00 92.56 105 HIS A O 1
ATOM 821 N N . GLY A 1 106 ? 3.596 -7.630 2.057 1.00 93.00 106 GLY A N 1
ATOM 822 C CA . GLY A 1 106 ? 3.919 -7.388 0.651 1.00 93.00 106 GLY A CA 1
ATOM 823 C C . GLY A 1 106 ? 3.061 -8.248 -0.279 1.00 93.00 106 GLY A C 1
ATOM 824 O O . GLY A 1 106 ? 2.438 -7.725 -1.197 1.00 93.00 106 GLY A O 1
ATOM 825 N N . GLN A 1 107 ? 2.933 -9.547 0.016 1.00 93.56 107 GLN A N 1
ATOM 826 C CA . GLN A 1 107 ? 2.058 -10.457 -0.733 1.00 93.56 107 GLN A CA 1
ATOM 827 C C . GLN A 1 107 ? 0.574 -10.083 -0.622 1.00 93.56 107 GLN A C 1
ATOM 829 O O . GLN A 1 107 ? -0.165 -10.187 -1.598 1.00 93.56 107 GLN A O 1
ATOM 834 N N . ALA A 1 108 ? 0.117 -9.658 0.557 1.00 94.25 108 ALA A N 1
ATOM 835 C CA . ALA A 1 108 ? -1.260 -9.230 0.774 1.00 94.25 108 ALA A CA 1
ATOM 836 C C . ALA A 1 108 ? -1.625 -7.994 -0.061 1.00 94.25 108 ALA A C 1
ATOM 838 O O . ALA A 1 108 ? -2.707 -7.976 -0.644 1.00 94.25 108 ALA A O 1
ATOM 839 N N . LEU A 1 109 ? -0.725 -7.008 -0.137 1.00 94.25 109 LEU A N 1
ATOM 840 C CA . LEU A 1 109 ? -0.870 -5.820 -0.982 1.00 94.25 109 LEU A CA 1
ATOM 841 C C . LEU A 1 109 ? -0.861 -6.200 -2.465 1.00 94.25 109 LEU A C 1
ATOM 843 O O . LEU A 1 109 ? -1.751 -5.806 -3.211 1.00 94.25 109 LEU A O 1
ATOM 847 N N . CYS A 1 110 ? 0.104 -7.021 -2.872 1.00 93.56 110 CYS A N 1
ATOM 848 C CA . CYS A 1 110 ? 0.283 -7.436 -4.261 1.00 93.56 110 CYS A CA 1
ATOM 849 C C . CYS A 1 110 ? -0.903 -8.234 -4.817 1.00 93.56 110 CYS A C 1
ATOM 851 O O . CYS A 1 110 ? -1.211 -8.110 -5.985 1.00 93.56 110 CYS A O 1
ATOM 853 N N . ARG A 1 111 ? -1.631 -8.984 -3.981 1.00 93.12 111 ARG A N 1
ATOM 854 C CA . ARG A 1 111 ? -2.873 -9.673 -4.388 1.00 93.12 111 ARG A CA 1
ATOM 855 C C . ARG A 1 111 ? -4.058 -8.742 -4.673 1.00 93.12 111 ARG A C 1
ATOM 857 O O . ARG A 1 111 ? -5.112 -9.232 -5.073 1.00 93.12 111 ARG A 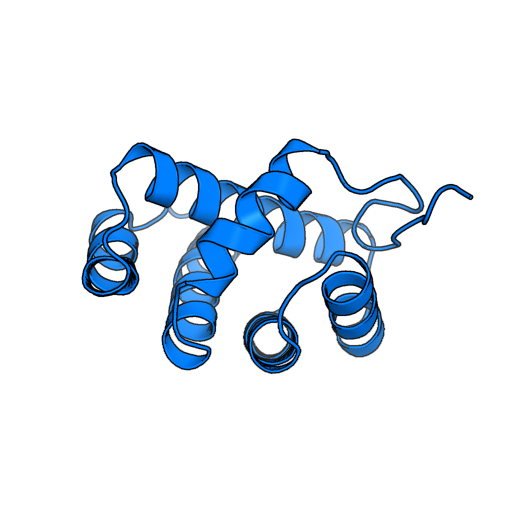O 1
ATOM 864 N N . VAL A 1 112 ? -3.953 -7.467 -4.306 1.00 93.19 112 VAL A N 1
ATOM 865 C CA . VAL A 1 112 ? -4.999 -6.452 -4.514 1.00 93.19 112 VAL A CA 1
ATOM 866 C C . VAL A 1 112 ? -4.659 -5.543 -5.691 1.00 93.19 112 VAL A C 1
ATOM 868 O O . VAL A 1 112 ? -5.581 -5.107 -6.375 1.00 93.19 112 VAL A O 1
ATOM 871 N N . TYR A 1 113 ? -3.369 -5.250 -5.871 1.00 87.94 113 TYR A N 1
ATOM 872 C CA . TYR A 1 113 ? -2.818 -4.553 -7.032 1.00 87.94 113 TYR A CA 1
ATOM 873 C C . TYR A 1 113 ? -3.071 -5.333 -8.328 1.00 87.94 113 TYR A C 1
ATOM 875 O O . TYR A 1 113 ? -3.461 -4.686 -9.323 1.00 87.94 113 TYR A O 1
#

Sequence (113 aa):
QKMRFRFCGDGDCPDWILAQINTLARTSSIKMKLLCQVVAESIVSETPINYEKAKKLTSDAKFDEDEVKATVSALTYILTSAAKYGVSEAILCNELQQIGFPREHGQALCRVY

Secondary structure (DSSP, 8-state):
----BGGGTSBPPPHHHHHHHHHHHTS-HHHHHHHHHHHHHHHHTTPPP-HHHHHHHHGGGT--HHHHHHHHHHHHHHHHHHHHTT--HHHHHHHHHHTT--HHHHHHHHTT-

Organism: NCBI:txid320908

pLDDT: mean 90.98, std 6.52, range [44.94, 96.0]

InterPro domains:
  IPR047155 COMM domain-containing protein 4/6/7/8 [PTHR16231] (3-113)